Protein AF-A0A920FVY6-F1 (afdb_monomer_lite)

pLDDT: mean 90.4, std 6.45, range [58.06, 97.19]

Secondary structure (DSSP, 8-state):
-HHHHHHHHHHTT-----------HHHHHHHHHHHH---SSHHHHHHHHHHHHHHHHHHHHHH-S-------SSS--HHHHHHHHHTT-

Structure (mmCIF, N/CA/C/O backbone):
data_AF-A0A920FVY6-F1
#
_entry.id   AF-A0A920FVY6-F1
#
loop_
_atom_site.group_PDB
_atom_site.id
_atom_site.type_symbol
_atom_site.label_atom_id
_atom_site.label_alt_id
_atom_site.label_comp_id
_atom_site.label_asym_id
_atom_site.label_entity_id
_atom_site.label_seq_id
_atom_site.pdbx_PDB_ins_code
_atom_site.Cartn_x
_atom_site.Cartn_y
_atom_site.Cartn_z
_atom_site.occupancy
_atom_site.B_iso_or_equiv
_atom_site.auth_seq_id
_atom_site.auth_comp_id
_atom_site.auth_asym_id
_atom_site.auth_atom_id
_atom_site.pdbx_PDB_model_num
ATOM 1 N N . MET A 1 1 ? 5.234 5.154 14.248 1.00 79.06 1 MET A N 1
ATOM 2 C CA . MET A 1 1 ? 3.791 5.328 13.991 1.00 79.06 1 MET A CA 1
ATOM 3 C C . MET A 1 1 ? 3.098 4.008 13.709 1.00 79.06 1 MET A C 1
ATOM 5 O O . MET A 1 1 ? 2.395 3.578 14.597 1.00 79.06 1 MET A O 1
ATOM 9 N N . GLU A 1 2 ? 3.265 3.355 12.549 1.00 83.31 2 GLU A N 1
ATOM 10 C CA . GLU A 1 2 ? 2.556 2.083 12.266 1.00 83.31 2 GLU A CA 1
ATOM 11 C C . GLU A 1 2 ? 2.796 1.036 13.363 1.00 83.31 2 GLU A C 1
ATOM 13 O O . GLU A 1 2 ? 1.848 0.556 13.971 1.00 83.31 2 GLU A O 1
ATOM 18 N N . ARG A 1 3 ? 4.070 0.758 13.676 1.00 86.38 3 ARG A N 1
ATOM 19 C CA . ARG A 1 3 ? 4.445 -0.196 14.732 1.00 86.38 3 ARG A CA 1
ATOM 20 C C . ARG A 1 3 ? 3.878 0.186 16.097 1.00 86.38 3 ARG A C 1
ATOM 22 O O . ARG A 1 3 ? 3.282 -0.647 16.758 1.00 86.38 3 ARG A O 1
ATOM 29 N N . GLU A 1 4 ? 4.008 1.456 16.472 1.00 90.81 4 GLU A N 1
ATOM 30 C CA . GLU A 1 4 ? 3.487 1.979 17.743 1.00 90.81 4 GLU A CA 1
ATOM 31 C C . GLU A 1 4 ? 1.960 1.830 17.831 1.00 90.81 4 GLU A C 1
ATOM 33 O O . GLU A 1 4 ? 1.437 1.417 18.860 1.00 90.81 4 GLU A O 1
ATOM 38 N N . LEU A 1 5 ? 1.235 2.118 16.745 1.00 90.88 5 LEU A N 1
ATOM 39 C CA . LEU A 1 5 ? -0.219 1.980 16.697 1.00 90.88 5 LEU A CA 1
ATOM 40 C C . LEU A 1 5 ? -0.638 0.511 16.812 1.00 90.88 5 LEU A C 1
ATOM 42 O O . LEU A 1 5 ? -1.522 0.190 17.603 1.00 90.88 5 LEU A O 1
ATOM 46 N N . ALA A 1 6 ? 0.031 -0.378 16.076 1.00 91.56 6 ALA A N 1
ATOM 47 C CA . ALA A 1 6 ? -0.211 -1.813 16.156 1.00 91.56 6 ALA A CA 1
ATOM 48 C C . ALA A 1 6 ? 0.052 -2.351 17.574 1.00 91.56 6 ALA A C 1
ATOM 50 O O . ALA A 1 6 ? -0.761 -3.096 18.116 1.00 91.56 6 ALA A O 1
ATOM 51 N N . GLU A 1 7 ? 1.143 -1.928 18.218 1.00 94.44 7 GLU A N 1
ATOM 52 C CA . GLU A 1 7 ? 1.467 -2.285 19.605 1.00 94.44 7 GLU A CA 1
ATOM 53 C C . GLU A 1 7 ? 0.402 -1.798 20.599 1.00 94.44 7 GLU A C 1
ATOM 55 O O . GLU A 1 7 ? -0.005 -2.551 21.491 1.00 94.44 7 GLU A O 1
ATOM 60 N N . MET A 1 8 ? -0.093 -0.567 20.436 1.00 95.44 8 MET A N 1
ATOM 61 C CA . MET A 1 8 ? -1.154 -0.007 21.279 1.00 95.44 8 MET A CA 1
ATOM 62 C C . MET A 1 8 ? -2.481 -0.758 21.111 1.00 95.44 8 MET A C 1
ATOM 64 O O . MET A 1 8 ? -3.102 -1.128 22.109 1.00 95.44 8 MET A O 1
ATOM 68 N N . CYS A 1 9 ? -2.898 -1.028 19.871 1.00 95.25 9 CYS A N 1
ATOM 69 C CA . CYS A 1 9 ? -4.118 -1.783 19.576 1.00 95.25 9 CYS A CA 1
ATOM 70 C C . CYS A 1 9 ? -4.039 -3.220 20.110 1.00 95.25 9 CYS A C 1
ATOM 72 O O . CYS A 1 9 ? -4.986 -3.689 20.744 1.00 95.25 9 CYS A O 1
ATOM 74 N N . ASN A 1 10 ? -2.884 -3.875 19.955 1.00 94.38 10 ASN A N 1
ATOM 75 C CA . ASN A 1 10 ? -2.632 -5.203 20.515 1.00 94.38 10 ASN A CA 1
ATOM 76 C C . ASN A 1 10 ? -2.689 -5.197 22.047 1.00 94.38 10 ASN A C 1
ATOM 78 O O . ASN A 1 10 ? -3.313 -6.071 22.650 1.00 94.38 10 ASN A O 1
ATOM 82 N N . SER A 1 11 ? -2.089 -4.192 22.692 1.00 96.56 11 SER A N 1
ATOM 83 C CA . SER A 1 11 ? -2.118 -4.044 24.156 1.00 96.56 11 SER A CA 1
ATOM 84 C C . SER A 1 11 ? -3.539 -3.824 24.684 1.00 96.56 11 SER A C 1
ATOM 86 O O . SER A 1 11 ? -3.893 -4.325 25.752 1.00 96.56 11 SER A O 1
ATOM 88 N N . ALA A 1 12 ? -4.371 -3.123 23.912 1.00 97.19 12 ALA A N 1
ATOM 89 C CA . ALA A 1 12 ? -5.792 -2.933 24.184 1.00 97.19 12 ALA A CA 1
ATOM 90 C C . ALA A 1 12 ? -6.671 -4.139 23.785 1.00 97.19 12 ALA A C 1
ATOM 92 O O . ALA A 1 12 ? -7.874 -4.110 24.035 1.00 97.19 12 ALA A O 1
ATOM 93 N N . LYS A 1 13 ? -6.085 -5.205 23.214 1.00 96.31 13 LYS A N 1
ATOM 94 C CA . LYS A 1 13 ? -6.774 -6.414 22.726 1.00 96.31 13 LYS A CA 1
ATOM 95 C C . LYS A 1 13 ? -7.874 -6.109 21.706 1.00 96.31 13 LYS A C 1
ATOM 97 O O . LYS A 1 13 ? -8.940 -6.723 21.737 1.00 96.31 13 LYS A O 1
ATOM 102 N N . LEU A 1 14 ? -7.620 -5.142 20.831 1.00 96.00 14 LEU A N 1
ATOM 103 C CA . LEU A 1 14 ? -8.514 -4.831 19.724 1.00 96.00 14 LEU A CA 1
ATOM 104 C C . LEU A 1 14 ? -8.286 -5.827 18.587 1.00 96.00 14 LEU A C 1
ATOM 106 O O . LEU A 1 14 ? -7.143 -6.120 18.239 1.00 96.00 14 LEU A O 1
ATOM 110 N N . ASP A 1 15 ? -9.374 -6.321 18.009 1.00 95.12 15 ASP A N 1
ATOM 111 C CA . ASP A 1 15 ? -9.340 -7.182 16.830 1.00 95.12 15 ASP A CA 1
ATOM 112 C C . ASP A 1 15 ? -9.181 -6.313 15.575 1.00 95.12 15 ASP A C 1
ATOM 114 O O . ASP A 1 15 ? -10.158 -5.887 14.963 1.00 95.12 15 ASP A O 1
ATO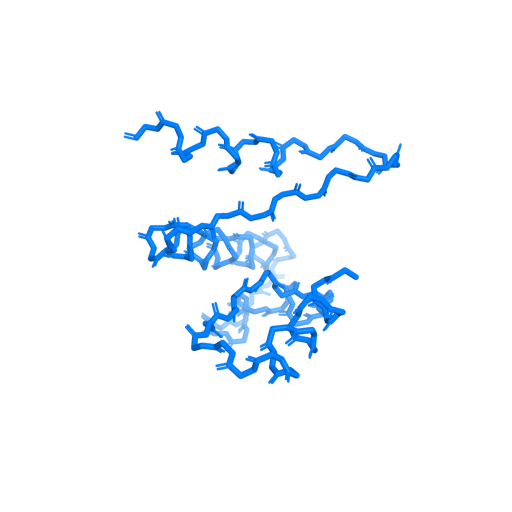M 118 N N . ILE A 1 16 ? -7.937 -5.923 15.284 1.00 93.75 16 ILE A N 1
ATOM 119 C CA . ILE A 1 16 ? -7.589 -5.030 14.175 1.00 93.75 16 ILE A CA 1
ATOM 120 C C . ILE A 1 16 ? -6.485 -5.680 13.349 1.00 93.75 16 ILE A C 1
ATOM 122 O O . ILE A 1 16 ? -5.417 -6.014 13.865 1.00 93.75 16 ILE A O 1
ATOM 126 N N . GLN A 1 17 ? -6.717 -5.790 12.045 1.00 92.75 17 GLN A N 1
ATOM 127 C CA . GLN A 1 17 ? -5.703 -6.190 11.083 1.00 92.75 17 GLN A CA 1
ATOM 128 C C . GLN A 1 17 ? -5.043 -4.950 10.475 1.00 92.75 17 GLN A C 1
ATOM 130 O O . GLN A 1 17 ? -5.717 -4.053 9.977 1.00 92.75 17 GLN A O 1
ATOM 135 N N . PHE A 1 18 ? -3.711 -4.912 10.495 1.00 91.94 18 PHE A N 1
ATOM 136 C CA . PHE A 1 18 ? -2.937 -3.843 9.870 1.00 91.94 18 PHE A CA 1
ATOM 137 C C . PHE A 1 18 ? -2.331 -4.319 8.551 1.00 91.94 18 PHE A C 1
ATOM 139 O O . PHE A 1 18 ? -1.732 -5.392 8.479 1.00 91.94 18 PHE A O 1
ATOM 146 N N . THR A 1 19 ? -2.447 -3.482 7.525 1.00 92.69 19 THR A N 1
ATOM 147 C CA . THR A 1 19 ? -1.764 -3.630 6.237 1.00 92.69 19 THR A CA 1
ATOM 148 C C . THR A 1 19 ? -0.987 -2.357 5.934 1.00 92.69 19 THR A C 1
ATOM 150 O O . THR A 1 19 ? -1.464 -1.256 6.215 1.00 92.69 19 THR A O 1
ATOM 153 N N . SER A 1 20 ? 0.202 -2.488 5.350 1.00 90.94 20 SER A N 1
ATOM 154 C CA . SER A 1 20 ? 1.060 -1.352 5.011 1.00 90.94 20 SER A CA 1
ATOM 155 C C . SER A 1 20 ? 1.857 -1.598 3.726 1.00 90.94 20 SER A C 1
ATOM 157 O O . SER A 1 20 ? 2.061 -2.750 3.331 1.00 90.94 20 SER A O 1
ATOM 159 N N . PRO A 1 21 ? 2.310 -0.528 3.045 1.00 88.88 21 PRO A N 1
ATOM 160 C CA . PRO A 1 21 ? 3.223 -0.659 1.916 1.00 88.88 21 PRO A CA 1
ATOM 161 C C . PRO A 1 21 ? 4.535 -1.352 2.306 1.00 88.88 21 PRO A C 1
ATOM 163 O O . PRO A 1 21 ? 5.010 -1.232 3.437 1.00 88.88 21 PRO A O 1
ATOM 166 N N . VAL A 1 22 ? 5.180 -2.014 1.342 1.00 90.00 22 VAL A N 1
ATOM 167 C CA . VAL A 1 22 ? 6.500 -2.626 1.550 1.00 90.00 22 VAL A CA 1
ATOM 168 C C . VAL A 1 22 ? 7.537 -1.528 1.809 1.00 90.00 22 VAL A C 1
ATOM 170 O O . VAL A 1 22 ? 7.856 -0.731 0.933 1.00 90.00 22 VAL A O 1
ATOM 173 N N . THR A 1 23 ? 8.072 -1.486 3.030 1.00 86.62 23 THR A N 1
ATOM 174 C CA . THR A 1 23 ? 9.038 -0.455 3.463 1.00 86.62 23 THR A CA 1
ATOM 175 C C . THR A 1 23 ? 10.496 -0.836 3.218 1.00 86.62 23 THR A C 1
ATOM 177 O O . THR A 1 23 ? 11.376 0.023 3.268 1.00 86.62 23 THR A O 1
ATOM 180 N N . ASN A 1 24 ? 10.775 -2.113 2.944 1.00 92.50 24 ASN A N 1
ATOM 181 C CA . ASN A 1 24 ? 12.093 -2.535 2.491 1.00 92.50 24 ASN A CA 1
ATOM 182 C C . ASN A 1 24 ? 12.253 -2.139 1.018 1.00 92.50 24 ASN A C 1
ATOM 184 O O . ASN A 1 24 ? 11.611 -2.725 0.148 1.00 92.50 24 ASN A O 1
ATOM 188 N N . HIS A 1 25 ? 13.119 -1.157 0.768 1.00 89.19 25 HIS A N 1
ATOM 189 C CA . HIS A 1 25 ? 13.396 -0.639 -0.570 1.00 89.19 25 HIS A CA 1
ATOM 190 C C . HIS A 1 25 ? 13.825 -1.729 -1.555 1.00 89.19 25 HIS A C 1
ATOM 192 O O . HIS A 1 25 ? 13.281 -1.796 -2.647 1.00 89.19 25 HIS A O 1
ATOM 198 N N . GLU A 1 26 ? 14.735 -2.620 -1.163 1.00 93.19 26 GLU A N 1
ATOM 199 C CA . GLU A 1 26 ? 15.233 -3.673 -2.049 1.00 93.19 26 GLU A CA 1
ATOM 200 C C . GLU A 1 26 ? 14.120 -4.651 -2.440 1.00 93.19 26 GLU A C 1
ATOM 202 O O . GLU A 1 26 ? 13.931 -4.931 -3.622 1.00 93.19 26 GLU A O 1
ATOM 207 N N . ASN A 1 27 ? 13.323 -5.100 -1.466 1.00 93.62 27 ASN A N 1
ATOM 208 C CA . ASN A 1 27 ? 12.192 -5.989 -1.735 1.00 93.62 27 ASN A CA 1
ATOM 209 C C . ASN A 1 27 ? 11.134 -5.296 -2.608 1.00 93.62 27 ASN A C 1
ATOM 211 O O . ASN A 1 27 ? 10.583 -5.907 -3.518 1.00 93.62 27 ASN A O 1
ATOM 215 N N . SER A 1 28 ? 10.845 -4.021 -2.333 1.00 92.00 28 SER A N 1
ATOM 216 C CA . SER A 1 28 ? 9.875 -3.226 -3.092 1.00 92.00 28 SER A CA 1
ATOM 217 C C . SER A 1 28 ? 10.319 -2.996 -4.540 1.00 92.00 28 SER A C 1
ATOM 219 O O . SER A 1 28 ? 9.487 -3.050 -5.444 1.00 92.00 28 SER A O 1
ATOM 221 N N . ASP A 1 29 ? 11.609 -2.746 -4.768 1.00 91.75 29 ASP A N 1
ATOM 222 C CA . ASP A 1 29 ? 12.159 -2.470 -6.099 1.00 91.75 29 ASP A CA 1
ATOM 223 C C . ASP A 1 29 ? 12.323 -3.757 -6.924 1.00 91.75 29 ASP A C 1
ATOM 225 O O . ASP A 1 29 ? 12.178 -3.747 -8.148 1.00 91.75 29 ASP A O 1
ATOM 229 N N . ASN A 1 30 ? 12.604 -4.886 -6.265 1.00 94.94 30 ASN A N 1
ATOM 230 C CA . ASN A 1 30 ? 12.835 -6.169 -6.929 1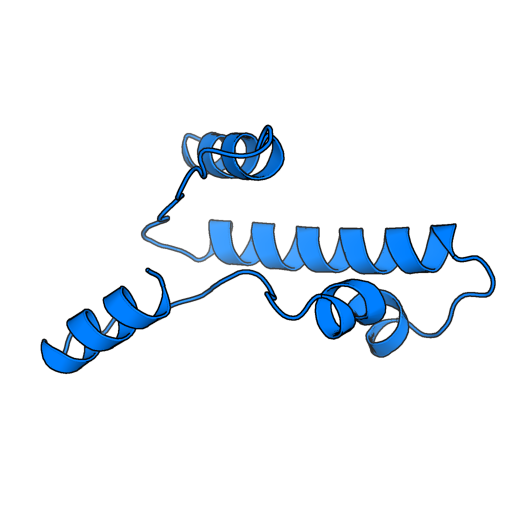.00 94.94 30 ASN A CA 1
ATOM 231 C C . ASN A 1 30 ? 11.579 -7.049 -7.053 1.00 94.94 30 ASN A C 1
ATOM 233 O O . ASN A 1 30 ? 11.607 -8.006 -7.828 1.00 94.94 30 ASN A O 1
ATOM 237 N N . CYS A 1 31 ? 10.464 -6.729 -6.381 1.00 95.81 31 CYS A N 1
ATOM 238 C CA . CYS A 1 31 ? 9.263 -7.581 -6.367 1.00 95.81 31 CYS A CA 1
ATOM 239 C C . CYS A 1 31 ? 8.778 -7.963 -7.777 1.00 95.81 31 CYS A C 1
ATOM 241 O O . CYS A 1 31 ? 8.380 -9.100 -8.027 1.00 95.81 31 CYS A O 1
ATOM 243 N N . GLY A 1 32 ? 8.889 -7.027 -8.724 1.00 95.31 32 GLY A N 1
ATOM 244 C CA . GLY A 1 32 ? 8.556 -7.216 -10.130 1.00 95.31 32 GLY A CA 1
ATOM 245 C C . GLY A 1 32 ? 9.292 -8.381 -10.783 1.00 95.31 32 GLY A C 1
ATOM 246 O O . GLY A 1 32 ? 8.672 -9.223 -11.433 1.00 95.31 32 GLY A O 1
ATOM 247 N N . ILE A 1 33 ? 10.613 -8.423 -10.616 1.00 96.38 33 ILE A N 1
ATOM 248 C CA . ILE A 1 33 ? 11.468 -9.432 -11.249 1.00 96.38 33 ILE A CA 1
ATOM 249 C C . ILE A 1 33 ? 11.472 -10.755 -10.484 1.00 96.38 33 ILE A C 1
ATOM 251 O O . ILE A 1 33 ? 11.597 -11.810 -11.103 1.00 96.38 33 ILE A O 1
ATOM 255 N N . GLU A 1 34 ? 11.271 -10.716 -9.167 1.00 95.75 34 GLU A N 1
ATOM 256 C CA . GLU A 1 34 ? 11.164 -11.923 -8.343 1.00 95.75 34 GLU A CA 1
ATOM 257 C C . GLU A 1 34 ? 9.873 -12.699 -8.629 1.00 95.75 34 GLU A C 1
ATOM 259 O O . GLU A 1 34 ? 9.893 -13.927 -8.692 1.00 95.75 34 GLU A O 1
ATOM 264 N N . ILE A 1 35 ? 8.757 -11.996 -8.848 1.00 94.88 35 ILE A N 1
ATOM 265 C CA . ILE A 1 35 ? 7.443 -12.618 -9.064 1.00 94.88 35 ILE A CA 1
ATOM 266 C C . ILE A 1 35 ? 7.207 -12.948 -10.544 1.00 94.88 35 ILE A C 1
ATOM 268 O O . ILE A 1 35 ? 6.682 -14.013 -10.864 1.00 94.88 35 ILE A O 1
ATOM 272 N N . LEU A 1 36 ? 7.568 -12.037 -11.458 1.00 95.75 36 LEU A N 1
ATOM 273 C CA . LEU A 1 36 ? 7.226 -12.134 -12.888 1.00 95.75 36 LEU A CA 1
ATOM 274 C C . LEU A 1 36 ? 8.428 -12.465 -13.786 1.00 95.75 36 LEU A C 1
ATOM 276 O O . LEU A 1 36 ? 8.307 -12.426 -15.014 1.00 95.75 36 LEU A O 1
ATOM 280 N N . GLY A 1 37 ? 9.588 -12.758 -13.197 1.00 95.25 37 GLY A N 1
ATOM 281 C CA . GLY A 1 37 ? 10.824 -13.074 -13.905 1.00 95.25 37 GLY A CA 1
ATOM 282 C C . GLY A 1 37 ? 11.668 -11.852 -14.279 1.00 95.25 37 GLY A C 1
ATOM 283 O O . GLY A 1 37 ? 11.180 -10.719 -14.371 1.00 95.25 37 GLY A O 1
ATOM 284 N N . ASN A 1 38 ? 12.955 -12.120 -14.511 1.00 95.44 38 ASN A N 1
ATOM 285 C CA . ASN A 1 38 ? 13.989 -11.122 -14.783 1.00 95.44 38 ASN A CA 1
ATOM 286 C C . ASN A 1 38 ? 13.731 -10.296 -16.050 1.00 95.44 38 ASN A C 1
ATOM 288 O O . ASN A 1 38 ? 13.031 -10.720 -16.966 1.00 95.44 38 ASN A O 1
ATOM 292 N N . GLU A 1 39 ? 14.346 -9.116 -16.087 1.00 95.19 39 GLU A N 1
ATOM 293 C CA . GLU A 1 39 ? 14.283 -8.164 -17.194 1.00 95.19 39 GLU A CA 1
ATOM 294 C C . GLU A 1 39 ? 15.686 -7.703 -17.586 1.00 95.19 39 GLU A C 1
ATOM 296 O O . GLU A 1 39 ? 16.523 -7.448 -16.720 1.00 95.19 39 GLU A O 1
ATOM 301 N N . ASP A 1 40 ? 15.918 -7.522 -18.887 1.00 92.31 40 ASP A N 1
ATOM 302 C CA . ASP A 1 40 ? 17.224 -7.093 -19.410 1.00 92.31 40 ASP A CA 1
ATOM 303 C C . ASP A 1 40 ? 17.468 -5.587 -19.238 1.00 92.31 40 ASP A C 1
ATOM 305 O O . ASP A 1 40 ? 18.607 -5.119 -19.210 1.00 92.31 40 ASP A O 1
ATOM 309 N N . LYS A 1 41 ? 16.389 -4.797 -19.168 1.00 95.62 41 LYS A N 1
ATOM 310 C CA . LYS A 1 41 ? 16.455 -3.335 -19.056 1.00 95.62 41 LYS A CA 1
ATOM 311 C C . LYS A 1 41 ? 15.928 -2.890 -17.702 1.00 95.62 41 LYS A C 1
ATOM 313 O O . LYS A 1 41 ? 14.796 -3.214 -17.348 1.00 95.62 41 LYS A O 1
ATOM 318 N N . ASN A 1 42 ? 16.687 -2.025 -17.027 1.00 93.88 42 ASN A N 1
ATOM 319 C CA . ASN A 1 42 ? 16.287 -1.427 -15.746 1.00 93.88 42 ASN A CA 1
ATOM 320 C C . ASN A 1 42 ? 14.905 -0.760 -15.808 1.00 93.88 42 ASN A C 1
ATOM 322 O O . ASN A 1 42 ? 14.114 -0.923 -14.893 1.00 93.88 42 ASN A O 1
ATOM 326 N N . PHE A 1 43 ? 14.562 -0.111 -16.926 1.00 95.56 43 PHE A N 1
ATOM 327 C CA . PHE A 1 43 ? 13.226 0.462 -17.118 1.00 95.56 43 PHE A CA 1
ATOM 328 C C . PHE A 1 43 ? 12.095 -0.561 -16.905 1.00 95.56 43 PHE A C 1
ATOM 330 O O . PHE A 1 43 ? 11.098 -0.253 -16.258 1.00 95.56 43 PHE A O 1
ATOM 337 N N . TRP A 1 44 ? 12.238 -1.780 -17.436 1.00 96.12 44 TRP A N 1
ATOM 338 C CA . TRP A 1 44 ? 11.209 -2.815 -17.307 1.00 96.12 44 TRP A CA 1
ATOM 339 C C . TRP A 1 44 ? 11.191 -3.445 -15.920 1.00 96.12 44 TRP A C 1
ATOM 341 O O . TRP A 1 44 ? 10.110 -3.757 -15.421 1.00 96.12 44 TRP A O 1
ATOM 351 N N . LYS A 1 45 ? 12.359 -3.557 -15.278 1.00 94.75 45 LYS A N 1
ATOM 352 C CA . LYS A 1 45 ? 12.462 -3.921 -13.863 1.00 94.75 45 LYS A CA 1
ATOM 353 C C . LYS A 1 45 ? 11.653 -2.945 -12.999 1.00 94.75 45 LYS A C 1
ATOM 355 O O . LYS A 1 45 ? 10.735 -3.376 -12.302 1.00 94.75 45 LYS A O 1
ATOM 360 N N . ASP A 1 46 ? 11.928 -1.647 -13.122 1.00 94.56 46 ASP A N 1
ATOM 361 C CA . ASP A 1 46 ? 11.267 -0.601 -12.334 1.00 94.56 46 ASP A CA 1
ATOM 362 C C . ASP A 1 46 ? 9.761 -0.551 -12.633 1.00 94.56 46 ASP A C 1
ATOM 364 O O . ASP A 1 46 ? 8.934 -0.481 -11.723 1.00 94.56 46 ASP A O 1
ATOM 368 N N . ASN A 1 47 ? 9.379 -0.666 -13.910 1.00 95.56 47 ASN A N 1
ATOM 369 C CA . ASN A 1 47 ? 7.978 -0.696 -14.325 1.00 95.56 47 ASN A CA 1
ATOM 370 C C . ASN A 1 47 ? 7.222 -1.907 -13.750 1.00 95.56 47 ASN A C 1
ATOM 372 O O . ASN A 1 47 ? 6.069 -1.770 -13.338 1.00 95.56 47 ASN A O 1
ATOM 376 N N . LYS A 1 48 ? 7.837 -3.098 -13.704 1.00 96.00 48 LYS A N 1
ATOM 377 C CA . LYS A 1 48 ? 7.221 -4.276 -13.073 1.00 96.00 48 LYS A CA 1
ATOM 378 C C . LYS A 1 48 ? 7.022 -4.057 -11.574 1.00 96.00 48 LYS A C 1
ATOM 380 O O . LYS A 1 48 ? 5.913 -4.273 -11.089 1.00 96.00 48 LYS A O 1
ATOM 385 N N . GLY A 1 49 ? 8.055 -3.594 -10.865 1.00 95.94 49 GLY A N 1
ATOM 386 C CA . GLY A 1 49 ? 7.967 -3.317 -9.429 1.00 95.94 49 GLY A CA 1
ATOM 387 C C . GLY A 1 49 ? 6.876 -2.292 -9.108 1.00 95.94 49 GLY A C 1
ATOM 388 O O . GLY A 1 49 ? 5.993 -2.544 -8.288 1.00 95.94 49 GLY A O 1
ATOM 389 N N . ALA A 1 50 ? 6.850 -1.178 -9.844 1.00 94.12 50 ALA A N 1
ATOM 390 C CA . ALA A 1 50 ? 5.835 -0.139 -9.688 1.00 94.12 50 ALA A CA 1
ATOM 391 C C . ALA A 1 50 ? 4.402 -0.659 -9.913 1.00 94.12 50 ALA A C 1
ATOM 393 O O . ALA A 1 50 ? 3.502 -0.325 -9.141 1.00 94.12 50 ALA A O 1
ATOM 394 N N . ASN A 1 51 ? 4.179 -1.501 -10.929 1.00 95.06 51 ASN A N 1
ATOM 395 C CA . ASN A 1 51 ? 2.853 -2.059 -11.210 1.00 95.06 51 ASN A CA 1
ATOM 396 C C . ASN A 1 51 ? 2.379 -3.030 -10.121 1.00 95.06 51 ASN A C 1
ATOM 398 O O . ASN A 1 51 ? 1.219 -2.956 -9.715 1.00 95.06 51 ASN A O 1
ATOM 402 N N . ILE A 1 52 ? 3.260 -3.899 -9.613 1.00 95.69 52 ILE A N 1
ATOM 403 C CA . ILE A 1 52 ? 2.915 -4.806 -8.507 1.00 95.69 52 ILE A CA 1
ATOM 404 C C . ILE A 1 52 ? 2.572 -4.009 -7.249 1.00 95.69 52 ILE A C 1
ATOM 406 O O . ILE A 1 52 ? 1.535 -4.255 -6.634 1.00 95.69 52 ILE A O 1
ATOM 410 N N . ASN A 1 53 ? 3.386 -3.009 -6.907 1.00 93.44 53 ASN A N 1
ATOM 411 C CA . ASN A 1 53 ? 3.118 -2.146 -5.760 1.00 93.44 53 ASN A CA 1
ATOM 412 C C . ASN A 1 53 ? 1.795 -1.380 -5.928 1.00 93.44 53 ASN A C 1
ATOM 414 O O . ASN A 1 53 ? 1.026 -1.277 -4.979 1.00 93.44 53 ASN A O 1
ATOM 418 N N . SER A 1 54 ? 1.471 -0.914 -7.142 1.00 92.25 54 SER A N 1
ATOM 419 C CA . SER A 1 54 ? 0.181 -0.268 -7.416 1.00 92.25 54 SER A CA 1
ATOM 420 C C . SER A 1 54 ? -1.005 -1.215 -7.211 1.00 92.25 54 SER A C 1
ATOM 422 O O . SER A 1 54 ? -2.011 -0.803 -6.636 1.00 92.25 54 SER A O 1
ATOM 424 N N . ILE A 1 55 ? -0.895 -2.478 -7.640 1.00 93.44 55 ILE A N 1
ATOM 425 C CA . ILE A 1 55 ? -1.933 -3.494 -7.410 1.00 93.44 55 ILE A CA 1
ATOM 426 C C . ILE A 1 55 ? -2.105 -3.752 -5.911 1.00 93.44 55 ILE A C 1
ATOM 428 O O . ILE A 1 55 ? -3.233 -3.732 -5.422 1.00 93.44 55 ILE A O 1
ATOM 432 N N . LEU A 1 56 ? -1.003 -3.952 -5.181 1.00 92.94 56 LEU A N 1
ATOM 433 C CA . LEU A 1 56 ? -1.033 -4.196 -3.739 1.00 92.94 56 LEU A CA 1
ATOM 434 C C . LEU A 1 56 ? -1.702 -3.037 -2.988 1.00 92.94 56 LEU A C 1
ATOM 436 O O . LEU A 1 56 ? -2.586 -3.272 -2.163 1.00 92.94 56 LEU A O 1
ATOM 440 N N . THR A 1 57 ? -1.316 -1.796 -3.293 1.00 91.94 57 THR A N 1
ATOM 441 C CA . THR A 1 57 ? -1.892 -0.602 -2.665 1.00 91.94 57 THR A CA 1
ATOM 442 C C . THR A 1 57 ? -3.381 -0.479 -2.963 1.00 91.94 57 THR A C 1
ATOM 444 O O . THR A 1 57 ? -4.164 -0.311 -2.034 1.00 91.94 57 THR A O 1
ATOM 447 N N . LYS A 1 58 ? -3.795 -0.627 -4.229 1.00 91.81 58 LYS A N 1
ATOM 448 C CA . LYS A 1 58 ? -5.217 -0.571 -4.606 1.00 91.81 58 LYS A CA 1
ATOM 449 C C . LYS A 1 58 ? -6.032 -1.636 -3.891 1.00 91.81 58 LYS A C 1
ATOM 451 O O . LYS A 1 58 ? -7.063 -1.314 -3.319 1.00 91.81 58 LYS A O 1
ATOM 456 N N . LYS A 1 59 ? -5.534 -2.874 -3.851 1.00 93.38 59 LYS A N 1
ATOM 457 C CA . LYS A 1 59 ? -6.220 -3.963 -3.158 1.00 93.38 59 LYS A CA 1
ATOM 458 C C . LYS A 1 59 ? -6.344 -3.696 -1.656 1.00 93.38 59 LYS A C 1
ATOM 460 O O . LYS A 1 59 ? -7.401 -3.915 -1.083 1.00 93.38 59 LYS A O 1
ATOM 465 N N . SER A 1 60 ? -5.288 -3.169 -1.039 1.00 93.25 60 SER A N 1
ATOM 466 C CA . SER A 1 60 ? -5.299 -2.808 0.384 1.00 93.25 60 SER A CA 1
ATOM 467 C C . SER A 1 60 ? -6.299 -1.687 0.682 1.00 93.25 60 SER A C 1
ATOM 469 O O . SER A 1 60 ? -6.958 -1.725 1.710 1.00 93.25 60 SER A O 1
ATOM 471 N N . ILE A 1 61 ? -6.425 -0.708 -0.220 1.00 90.94 61 ILE A N 1
ATOM 472 C CA . ILE A 1 61 ? -7.416 0.373 -0.133 1.00 90.94 61 ILE A CA 1
ATOM 473 C C . ILE A 1 61 ? -8.841 -0.173 -0.295 1.00 90.94 61 ILE A C 1
ATOM 475 O O . ILE A 1 61 ? -9.721 0.200 0.470 1.00 90.94 61 ILE A O 1
ATOM 479 N N . GLU A 1 62 ? -9.071 -1.063 -1.261 1.00 91.88 62 GLU A N 1
ATOM 480 C CA . GLU A 1 62 ? -10.386 -1.674 -1.500 1.00 91.88 62 GLU A CA 1
ATOM 481 C C . GLU A 1 62 ? -10.864 -2.542 -0.325 1.00 91.88 62 GLU A C 1
ATOM 483 O O . GLU A 1 62 ? -12.059 -2.579 -0.046 1.00 91.88 62 GLU A O 1
ATOM 488 N N . ASP A 1 63 ? -9.947 -3.242 0.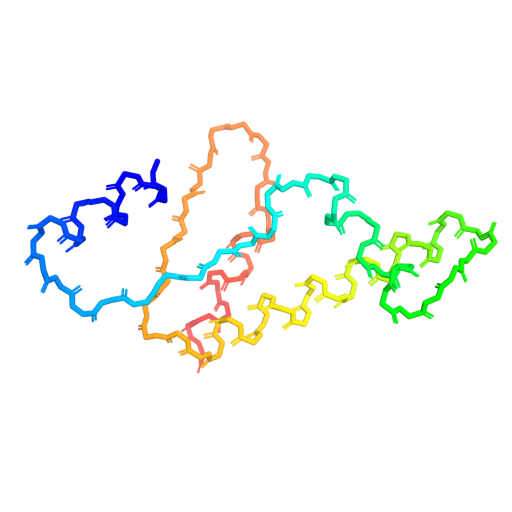349 1.00 92.62 63 ASP A N 1
ATOM 489 C CA . ASP A 1 63 ? -10.278 -4.185 1.425 1.00 92.62 63 ASP A CA 1
ATOM 490 C C . ASP A 1 63 ? -10.332 -3.550 2.821 1.00 92.62 63 ASP A C 1
ATOM 492 O O . ASP A 1 63 ? -10.739 -4.212 3.775 1.00 92.62 63 ASP A O 1
ATOM 496 N N . CYS A 1 64 ? -9.878 -2.306 2.982 1.00 92.69 64 CYS A N 1
ATOM 497 C CA . CYS A 1 64 ? -9.782 -1.685 4.299 1.00 92.69 64 CYS A CA 1
ATOM 498 C C . CYS A 1 64 ? -11.080 -0.994 4.737 1.00 92.69 64 CYS A C 1
ATOM 500 O O . CYS A 1 64 ? -11.772 -0.355 3.948 1.00 92.69 64 CYS A O 1
ATOM 502 N N . ASP A 1 65 ? -11.351 -1.035 6.043 1.00 92.94 65 ASP A N 1
ATOM 503 C CA . ASP A 1 65 ? -12.421 -0.242 6.659 1.00 92.94 65 ASP A CA 1
ATOM 504 C C . ASP A 1 65 ? -11.965 1.186 7.004 1.00 92.94 65 ASP A C 1
ATOM 506 O O . ASP A 1 65 ? -12.761 2.125 7.055 1.00 92.94 65 ASP A O 1
ATOM 510 N N . ILE A 1 66 ? -10.672 1.352 7.307 1.00 90.50 66 ILE A N 1
ATOM 511 C CA . ILE A 1 66 ? -10.067 2.608 7.761 1.00 90.50 66 ILE A CA 1
ATOM 512 C C . ILE A 1 66 ? -8.680 2.746 7.135 1.00 90.50 66 ILE A C 1
ATOM 514 O O . ILE A 1 66 ? -7.853 1.840 7.236 1.00 90.50 66 ILE A O 1
ATOM 518 N N . VAL A 1 67 ? -8.383 3.929 6.591 1.00 90.56 67 VAL A N 1
ATOM 519 C CA . VAL A 1 67 ? -7.033 4.294 6.141 1.00 90.56 67 VAL A CA 1
ATOM 520 C C . VAL A 1 67 ? -6.445 5.390 7.009 1.00 90.56 67 VAL A C 1
ATOM 522 O O . VAL A 1 67 ? -7.093 6.384 7.334 1.00 90.56 67 VAL A O 1
ATOM 525 N N . ILE A 1 68 ? -5.164 5.229 7.337 1.00 89.75 68 ILE A N 1
ATOM 526 C CA . ILE A 1 68 ? -4.368 6.220 8.056 1.00 89.75 68 ILE A CA 1
ATOM 527 C C . ILE A 1 68 ? -3.264 6.710 7.126 1.00 89.75 68 ILE A C 1
ATOM 529 O O . ILE A 1 68 ? -2.334 5.973 6.802 1.00 89.75 68 ILE A O 1
ATOM 533 N N . VAL A 1 69 ? -3.338 7.981 6.730 1.00 88.75 69 VAL A N 1
ATOM 534 C CA . VAL A 1 69 ? -2.317 8.624 5.895 1.00 88.75 69 VAL A CA 1
ATOM 535 C C . VAL A 1 69 ? -1.509 9.597 6.743 1.00 88.75 69 VAL A C 1
ATOM 537 O O . VAL A 1 69 ? -2.058 10.521 7.341 1.00 88.75 69 VAL A O 1
ATOM 540 N N . LYS A 1 70 ? -0.185 9.408 6.784 1.00 86.62 70 LYS A N 1
ATOM 541 C CA . LYS A 1 70 ? 0.739 10.340 7.442 1.00 86.62 70 LYS A CA 1
ATOM 542 C C . LYS A 1 70 ? 1.557 11.096 6.412 1.00 86.62 70 LYS A C 1
ATOM 544 O O . LYS A 1 70 ? 2.409 10.517 5.737 1.00 86.62 70 LYS A O 1
ATOM 549 N N . PHE A 1 71 ? 1.364 12.409 6.390 1.00 87.00 71 PHE A N 1
ATOM 550 C CA . PHE A 1 71 ? 2.215 13.298 5.621 1.00 87.00 71 PHE A CA 1
ATOM 551 C C . PHE A 1 71 ? 3.496 13.626 6.396 1.00 87.00 71 PHE A C 1
ATOM 553 O O . PHE A 1 71 ? 3.462 13.946 7.585 1.00 87.00 71 PHE A O 1
ATOM 560 N N . GLY A 1 72 ? 4.638 13.481 5.733 1.00 85.38 72 GLY A N 1
ATOM 561 C CA . GLY A 1 72 ? 5.942 13.885 6.237 1.00 85.38 72 GLY A CA 1
ATOM 562 C C . GLY A 1 72 ? 6.254 15.323 5.837 1.00 85.38 72 GLY A C 1
ATOM 563 O O . GLY A 1 72 ? 5.727 15.843 4.859 1.00 85.38 72 GLY A O 1
ATOM 564 N N . GLU A 1 73 ? 7.153 15.965 6.575 1.00 84.31 73 GLU A N 1
ATOM 565 C CA . GLU A 1 73 ? 7.531 17.366 6.326 1.00 84.31 73 GLU A CA 1
ATOM 566 C C . GLU A 1 73 ? 8.462 17.530 5.116 1.00 84.31 73 GLU A C 1
ATOM 568 O O . GLU A 1 73 ? 8.611 18.621 4.564 1.00 84.31 73 GLU A O 1
ATOM 573 N N . LYS A 1 74 ? 9.114 16.440 4.699 1.00 73.00 74 LYS A N 1
ATOM 574 C CA . LYS A 1 74 ? 10.136 16.440 3.657 1.00 73.00 74 LYS A CA 1
ATOM 575 C C . LYS A 1 74 ? 9.594 15.761 2.400 1.00 73.00 74 LYS A C 1
ATOM 577 O O . LYS A 1 74 ? 9.209 14.598 2.446 1.00 73.00 74 LYS A O 1
ATOM 582 N N . TYR A 1 75 ? 9.671 16.483 1.282 1.00 79.31 75 TYR A N 1
ATOM 583 C CA . TYR A 1 75 ? 9.215 16.093 -0.060 1.00 79.31 75 TYR A CA 1
ATOM 584 C C . TYR A 1 75 ? 7.698 16.075 -0.261 1.00 79.31 75 TYR A C 1
ATOM 586 O O . TYR A 1 75 ? 6.907 15.906 0.659 1.00 79.31 75 TYR A O 1
ATOM 594 N N . LYS A 1 76 ? 7.291 16.268 -1.519 1.00 78.75 76 LYS A N 1
ATOM 595 C CA . LYS A 1 76 ? 5.882 16.225 -1.906 1.00 78.75 76 LYS A CA 1
ATOM 596 C C . LYS A 1 76 ? 5.434 14.770 -2.035 1.00 78.75 76 LYS A C 1
ATOM 598 O O . LYS A 1 76 ? 5.965 14.037 -2.864 1.00 78.75 76 LYS A O 1
ATOM 603 N N . GLN A 1 77 ? 4.442 14.371 -1.247 1.00 84.25 77 GLN A N 1
ATOM 604 C CA . GLN A 1 77 ? 3.913 13.004 -1.208 1.00 84.25 77 GLN A CA 1
ATOM 605 C C . GLN A 1 77 ? 2.637 12.886 -2.050 1.00 84.25 77 GLN A C 1
ATOM 607 O O . GLN A 1 77 ? 1.562 12.569 -1.546 1.00 84.25 77 GLN A O 1
ATOM 612 N N . TRP A 1 78 ? 2.759 13.178 -3.347 1.00 84.88 78 TRP A N 1
ATOM 613 C CA . TRP A 1 78 ? 1.626 13.189 -4.278 1.00 84.88 78 TRP A CA 1
ATOM 614 C C . TRP A 1 78 ? 0.897 11.848 -4.349 1.00 84.88 78 TRP A C 1
ATOM 616 O O . TRP A 1 78 ? -0.325 11.845 -4.392 1.00 84.88 78 TRP A O 1
ATOM 626 N N . ASN A 1 79 ? 1.629 10.731 -4.292 1.00 81.38 79 ASN A N 1
ATOM 627 C CA . ASN A 1 79 ? 1.028 9.395 -4.314 1.00 81.38 79 ASN A CA 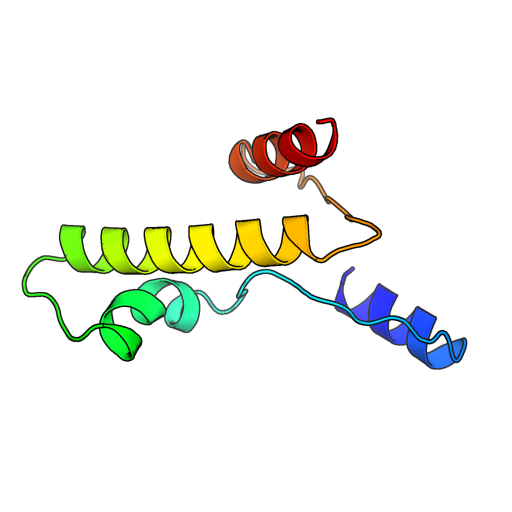1
ATOM 628 C C . ASN A 1 79 ? 0.156 9.164 -3.075 1.00 81.38 79 ASN A C 1
ATOM 630 O O . ASN A 1 79 ? -0.999 8.797 -3.215 1.00 81.38 79 ASN A O 1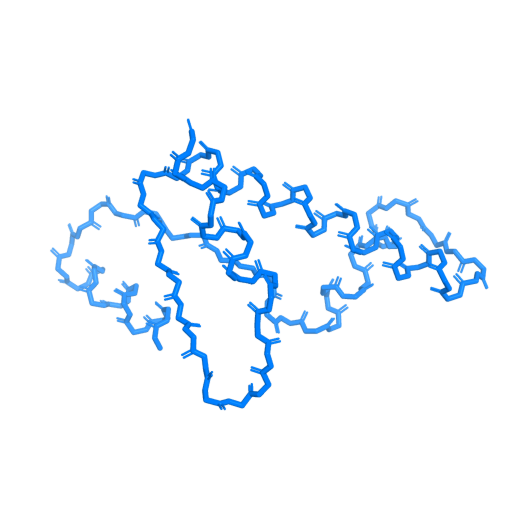
ATOM 634 N N . ALA A 1 80 ? 0.650 9.503 -1.879 1.00 84.75 80 ALA A N 1
ATOM 635 C CA . ALA A 1 80 ? -0.135 9.383 -0.649 1.00 84.75 80 ALA A CA 1
ATOM 636 C C . ALA A 1 80 ? -1.378 10.291 -0.657 1.00 84.75 80 ALA A C 1
ATOM 638 O O . ALA A 1 80 ? -2.431 9.903 -0.164 1.00 84.75 80 ALA A O 1
ATOM 639 N N . ALA A 1 81 ? -1.272 11.495 -1.231 1.00 86.06 81 ALA A N 1
ATOM 640 C CA . ALA A 1 81 ? -2.417 12.389 -1.396 1.00 86.06 81 ALA A CA 1
ATOM 641 C C . ALA A 1 81 ? -3.437 11.854 -2.416 1.00 86.06 81 ALA A C 1
ATOM 643 O O . ALA A 1 81 ? -4.639 11.989 -2.204 1.00 86.06 81 ALA A O 1
ATOM 644 N N . PHE A 1 82 ? -2.966 11.244 -3.506 1.00 87.06 82 PHE A N 1
ATOM 645 C CA . PHE A 1 82 ? -3.818 10.607 -4.506 1.00 87.06 82 PHE A CA 1
ATOM 646 C C . PHE A 1 82 ? -4.550 9.394 -3.920 1.00 87.06 82 PHE A C 1
ATOM 648 O O . PHE A 1 82 ? -5.771 9.320 -4.022 1.00 87.06 82 PHE A O 1
ATOM 655 N N . ASP A 1 83 ? -3.826 8.508 -3.236 1.00 85.75 83 ASP A N 1
ATOM 656 C CA . ASP A 1 83 ? -4.382 7.329 -2.566 1.00 85.75 83 ASP A CA 1
ATOM 657 C C . ASP A 1 83 ? -5.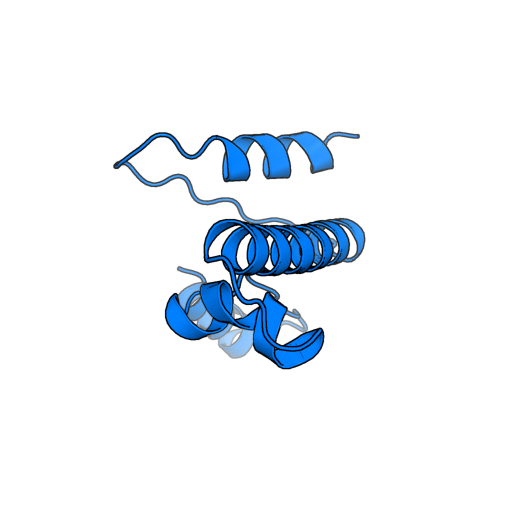421 7.732 -1.505 1.00 85.75 83 ASP A C 1
ATOM 659 O O . ASP A 1 83 ? -6.491 7.135 -1.427 1.00 85.75 83 ASP A O 1
ATOM 663 N N . ALA A 1 84 ? -5.164 8.807 -0.748 1.00 86.12 84 ALA A N 1
ATOM 664 C CA . ALA A 1 84 ? -6.141 9.373 0.183 1.00 86.12 84 ALA A CA 1
ATOM 665 C C . ALA A 1 84 ? -7.414 9.871 -0.524 1.00 86.12 84 ALA A C 1
ATOM 667 O O . ALA A 1 84 ? -8.513 9.729 0.003 1.00 86.12 84 ALA A O 1
ATOM 668 N N . GLY A 1 85 ? -7.268 10.469 -1.710 1.00 84.75 85 GLY A N 1
ATOM 669 C CA . GLY A 1 85 ? -8.390 10.955 -2.511 1.00 84.75 85 GLY A CA 1
ATOM 670 C C . GLY A 1 85 ? -9.248 9.833 -3.098 1.00 84.75 85 GLY A C 1
ATOM 671 O O . GLY A 1 85 ? -10.462 9.993 -3.184 1.00 84.75 85 GLY A O 1
ATOM 672 N N . MET A 1 86 ? -8.645 8.692 -3.450 1.00 83.31 86 MET A N 1
ATOM 673 C CA . MET A 1 86 ? -9.361 7.519 -3.973 1.00 83.31 86 MET A CA 1
ATOM 674 C C . MET A 1 86 ? -10.403 6.960 -2.994 1.00 83.31 86 MET A C 1
ATOM 676 O O . MET A 1 86 ? -11.386 6.386 -3.438 1.00 83.31 86 MET A O 1
ATOM 680 N N . LEU A 1 87 ? -10.220 7.160 -1.686 1.00 79.31 87 LEU A N 1
ATOM 681 C CA . LEU A 1 87 ? -11.146 6.707 -0.637 1.00 79.31 87 LEU A CA 1
ATOM 682 C C . LEU A 1 87 ? -12.431 7.538 -0.523 1.00 79.31 87 LEU A C 1
ATOM 684 O O . LEU A 1 87 ? -13.348 7.155 0.197 1.00 79.31 87 LEU A O 1
ATOM 688 N N . LEU A 1 88 ? -12.481 8.716 -1.150 1.00 70.25 88 LEU A N 1
ATOM 689 C CA . LEU A 1 88 ? -13.634 9.620 -1.068 1.00 70.25 88 LEU A CA 1
ATOM 690 C C . LEU A 1 88 ? -14.732 9.286 -2.094 1.00 70.25 88 LEU A C 1
ATOM 692 O O . LEU A 1 88 ? -15.741 9.995 -2.148 1.00 70.25 88 LEU A O 1
ATOM 696 N N . HIS A 1 89 ? -14.535 8.244 -2.905 1.00 58.06 89 HIS A N 1
ATOM 697 C CA . HIS A 1 89 ? -15.455 7.770 -3.938 1.00 58.06 89 HIS A CA 1
ATOM 698 C C . HIS A 1 89 ? -15.897 6.337 -3.670 1.00 58.06 89 HIS A C 1
ATOM 700 O O . HIS A 1 89 ? -17.096 6.075 -3.917 1.00 58.06 89 HIS A O 1
#

Sequence (89 aa):
MERELAEMCNSAKLDIQFTSPVTNHENSDNCGIEILGNEDKNFWKDNKGANINSILTKKSIEDCDIVIVKFGEKYKQWNAAFDAGMLLH

Radius of gyration: 15.5 Å; chains: 1; bounding box: 33×30×44 Å

Foldseek 3Di:
DQVVVVVVCVVVVHPDDDDDQDPPPVCLQQVQCVPVNDDPDSVNSNVSSVVVSVVSLVVCLVPDPDDDQDDDPDDDPVVSVVSVVVNVD